Protein AF-A0A1G6CY45-F1 (afdb_monomer_lite)

Organism: NCBI:txid1159017

Radius of gyration: 20.52 Å; chains: 1; bounding box: 38×50×72 Å

Foldseek 3Di:
DVVVVVVVVVVVVPDPPPPQKKKFFPDWKWFWDWDDDPDIDIDTATFPFWADPVRDTHHDDGMDSDFPDADVVQLKTKHFLDDPDDPPVVVVVNVRDRTQTWHQDPVRDTDTDPGRMMMGRIDID

Secondary structure (DSSP, 8-state):
-HHHHHHHHHHTT---------EEE-S--EEEEEE-SSS-EEEEEE--EEE-TTS-EEPPPSEES--SEEEGGGTEEEEESS--S-HHHHHHHHTT---EEEEE-TTS-EEE---SEEEEEEEE-

pLDDT: mean 78.63, std 18.54, range [34.97, 96.69]

Sequence (125 aa):
MKIVLAALLTYSLLVPSIAYAKYCVAGKIEAVECSGFIIESCKFIRVDAVLDDNGNLYNAKECYSQVSDYKPELNRCWITTKSKGGGLLSWFTNVVTQPKFVHKNISGEYENIDANYITFPCRVE

Structure (mmCIF, N/CA/C/O backbone):
data_AF-A0A1G6CY45-F1
#
_entry.id   AF-A0A1G6CY45-F1
#
loop_
_atom_site.group_PDB
_atom_site.id
_atom_site.type_symbol
_atom_site.label_atom_id
_atom_site.label_alt_id
_atom_site.label_comp_id
_atom_site.label_asym_id
_atom_site.label_entity_id
_atom_site.label_seq_id
_atom_site.pdbx_PDB_ins_code
_atom_site.Cartn_x
_atom_site.Cartn_y
_atom_site.Cartn_z
_atom_site.occupancy
_atom_site.B_iso_or_equiv
_atom_site.auth_seq_id
_atom_site.auth_comp_id
_atom_site.auth_asym_id
_atom_site.auth_atom_id
_atom_site.pdbx_PDB_model_num
ATOM 1 N N . MET A 1 1 ? 5.667 -24.191 -52.569 1.00 52.62 1 MET A N 1
ATOM 2 C CA . MET A 1 1 ? 5.396 -24.499 -51.143 1.00 52.62 1 MET A CA 1
ATOM 3 C C . MET A 1 1 ? 6.520 -24.134 -50.159 1.00 52.62 1 MET A C 1
ATOM 5 O O . MET A 1 1 ? 6.253 -24.131 -48.970 1.00 52.62 1 MET A O 1
ATOM 9 N N . LYS A 1 2 ? 7.749 -23.792 -50.592 1.00 50.94 2 LYS A N 1
ATOM 10 C CA . LYS A 1 2 ? 8.844 -23.391 -49.675 1.00 50.94 2 LYS A CA 1
ATOM 11 C C . LYS A 1 2 ? 8.766 -21.931 -49.188 1.00 50.94 2 LYS A C 1
ATOM 13 O O . LYS A 1 2 ? 9.163 -21.641 -48.070 1.00 50.94 2 LYS A O 1
ATOM 18 N N . ILE A 1 3 ? 8.204 -21.032 -50.002 1.00 57.66 3 ILE A N 1
ATOM 19 C CA . ILE A 1 3 ? 8.137 -19.585 -49.711 1.00 57.66 3 ILE A CA 1
ATOM 20 C C . ILE A 1 3 ? 7.116 -19.271 -48.600 1.00 57.66 3 ILE A C 1
ATOM 22 O O . ILE A 1 3 ? 7.369 -18.430 -47.747 1.00 57.66 3 ILE A O 1
ATOM 26 N N . VAL A 1 4 ? 6.000 -20.009 -48.551 1.00 58.88 4 VAL A N 1
ATOM 27 C CA . VAL A 1 4 ? 4.959 -19.849 -47.515 1.00 58.88 4 VAL A CA 1
ATOM 28 C C . VAL A 1 4 ? 5.470 -20.281 -46.134 1.00 58.88 4 VAL A C 1
ATOM 30 O O . VAL A 1 4 ? 5.165 -19.637 -45.137 1.00 58.88 4 VAL A O 1
ATOM 33 N N . LEU A 1 5 ? 6.311 -21.323 -46.077 1.00 57.06 5 LEU A N 1
ATOM 34 C CA . LEU A 1 5 ? 6.922 -21.791 -44.829 1.00 57.06 5 LEU A CA 1
ATOM 35 C C . LEU A 1 5 ? 7.936 -20.775 -44.275 1.00 57.06 5 LEU A C 1
ATOM 37 O O . LEU A 1 5 ? 7.980 -20.541 -43.072 1.00 57.06 5 LEU A O 1
ATOM 41 N N . ALA A 1 6 ? 8.715 -20.141 -45.160 1.00 59.97 6 ALA A N 1
ATOM 42 C CA . ALA A 1 6 ? 9.692 -19.121 -44.780 1.00 59.97 6 ALA A CA 1
ATOM 43 C C . ALA A 1 6 ? 9.028 -17.840 -44.239 1.00 59.97 6 ALA A C 1
ATOM 45 O O . ALA A 1 6 ? 9.527 -17.254 -43.279 1.00 59.97 6 ALA A O 1
ATOM 46 N N . ALA A 1 7 ? 7.884 -17.439 -44.807 1.00 59.66 7 ALA A N 1
ATOM 47 C CA . ALA A 1 7 ? 7.112 -16.282 -44.344 1.00 59.66 7 ALA A CA 1
ATOM 48 C C . ALA A 1 7 ? 6.449 -16.506 -42.967 1.00 59.66 7 ALA A C 1
ATOM 50 O O . ALA A 1 7 ? 6.385 -15.592 -42.150 1.00 59.66 7 ALA A O 1
ATOM 51 N N . LEU A 1 8 ? 6.002 -17.732 -42.670 1.00 57.53 8 LEU A N 1
ATOM 52 C CA . LEU A 1 8 ? 5.431 -18.079 -41.360 1.00 57.53 8 LEU A CA 1
ATOM 53 C C . LEU A 1 8 ? 6.488 -18.154 -40.246 1.00 57.53 8 LEU A C 1
ATOM 55 O O . LEU A 1 8 ? 6.222 -17.726 -39.127 1.00 57.53 8 LEU A O 1
ATOM 59 N N . LEU A 1 9 ? 7.693 -18.643 -40.557 1.00 57.22 9 LEU A N 1
ATOM 60 C CA . LEU A 1 9 ? 8.815 -18.714 -39.608 1.00 57.22 9 LEU A CA 1
ATOM 61 C C . LEU A 1 9 ? 9.406 -17.343 -39.253 1.00 57.22 9 LEU A C 1
ATOM 63 O O . LEU A 1 9 ? 9.995 -17.184 -38.189 1.00 57.22 9 LEU A O 1
ATOM 67 N N . THR A 1 10 ? 9.263 -16.353 -40.136 1.00 58.19 10 THR A N 1
ATOM 68 C CA . THR A 1 10 ? 9.744 -14.986 -39.888 1.00 58.19 10 THR A CA 1
ATOM 69 C C . THR A 1 10 ? 8.755 -14.161 -39.065 1.00 58.19 10 THR A C 1
ATOM 71 O O . THR A 1 10 ? 9.183 -13.298 -38.303 1.00 58.19 10 THR A O 1
ATOM 74 N N . TYR A 1 11 ? 7.453 -14.457 -39.137 1.00 57.91 11 TYR A N 1
ATOM 75 C CA . TYR A 1 11 ? 6.430 -13.764 -38.346 1.00 57.91 11 TYR A CA 1
ATOM 76 C C . TYR A 1 11 ? 6.481 -14.120 -36.848 1.00 57.91 11 TYR A C 1
ATOM 78 O O . TYR A 1 11 ? 6.262 -13.260 -35.999 1.00 57.91 11 TYR A O 1
ATOM 86 N N . SER A 1 12 ? 6.835 -15.360 -36.497 1.00 60.72 12 SER A N 1
ATOM 87 C CA . SER A 1 12 ? 6.916 -15.812 -35.099 1.00 60.72 12 SER A CA 1
ATOM 88 C C . SER A 1 12 ? 8.123 -15.267 -34.322 1.00 60.72 12 SER A C 1
ATOM 90 O O . SER A 1 12 ? 8.092 -15.262 -33.095 1.00 60.72 12 SER A O 1
ATOM 92 N N . LEU A 1 13 ? 9.157 -14.763 -35.004 1.00 61.53 13 LEU A N 1
ATOM 93 C CA . LEU A 1 13 ? 10.341 -14.157 -34.373 1.00 61.53 13 LEU A CA 1
ATOM 94 C C . LEU A 1 13 ? 10.174 -12.663 -34.053 1.00 61.53 13 LEU A C 1
ATOM 96 O O . LEU A 1 13 ? 11.027 -12.081 -33.389 1.00 61.53 13 LEU A O 1
ATOM 100 N N . LEU A 1 14 ? 9.091 -12.038 -34.523 1.00 61.34 14 LEU A N 1
ATOM 101 C CA . LEU A 1 14 ? 8.837 -10.602 -34.374 1.00 61.34 14 LEU A CA 1
ATOM 102 C C . LEU A 1 14 ? 7.813 -10.273 -33.285 1.00 61.34 14 LEU A C 1
ATOM 104 O O . LEU A 1 14 ? 7.448 -9.108 -33.150 1.00 61.34 14 LEU A O 1
ATOM 108 N N . VAL A 1 15 ? 7.343 -11.253 -32.507 1.00 69.69 15 VAL A N 1
ATOM 109 C CA . VAL A 1 15 ? 6.474 -10.966 -31.359 1.00 69.69 15 VAL A CA 1
ATOM 110 C C . VAL A 1 15 ?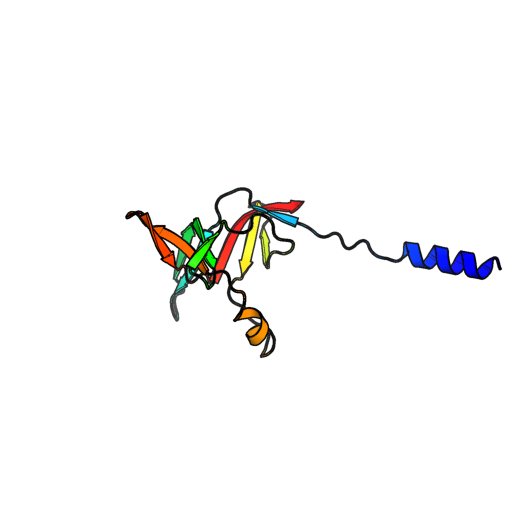 7.370 -10.537 -30.193 1.00 69.69 15 VAL A C 1
ATOM 112 O O . VAL A 1 15 ? 8.057 -11.391 -29.628 1.00 69.69 15 VAL A O 1
ATOM 115 N N . PRO A 1 16 ? 7.415 -9.244 -29.818 1.00 65.00 16 PRO A N 1
ATOM 116 C CA . PRO A 1 16 ? 8.177 -8.832 -28.653 1.00 65.00 16 PRO A CA 1
ATOM 117 C C . PRO A 1 16 ? 7.586 -9.521 -27.422 1.00 65.00 16 PRO A C 1
ATOM 119 O O . PRO A 1 16 ? 6.397 -9.387 -27.127 1.00 65.00 16 PRO A O 1
ATOM 122 N N . SER A 1 17 ? 8.417 -10.263 -26.693 1.00 63.50 17 SER A N 1
ATOM 123 C CA . SER A 1 17 ? 8.077 -10.730 -25.356 1.00 63.50 17 SER A CA 1
ATOM 124 C C . SER A 1 17 ? 7.910 -9.498 -24.471 1.00 63.50 17 SER A C 1
ATOM 126 O O . SER A 1 17 ? 8.894 -8.869 -24.081 1.00 63.50 17 SER A O 1
ATOM 128 N N . ILE A 1 18 ? 6.664 -9.118 -24.199 1.00 63.16 18 ILE A N 1
ATOM 129 C CA . ILE A 1 18 ? 6.358 -8.070 -23.230 1.00 63.16 18 ILE A CA 1
ATOM 130 C C . ILE A 1 18 ? 6.801 -8.627 -21.874 1.00 63.16 18 ILE A C 1
ATOM 132 O O . ILE A 1 18 ? 6.153 -9.515 -21.322 1.00 63.16 18 ILE A O 1
ATOM 136 N N . ALA A 1 19 ? 7.952 -8.177 -21.375 1.00 63.88 19 ALA A N 1
ATOM 137 C CA . ALA A 1 19 ? 8.397 -8.524 -20.036 1.00 63.88 19 ALA A CA 1
ATOM 138 C C . ALA A 1 19 ? 7.457 -7.825 -19.045 1.00 63.88 19 ALA A C 1
ATOM 140 O O . ALA A 1 19 ? 7.496 -6.605 -18.888 1.00 63.88 19 ALA A O 1
ATOM 141 N N . TYR A 1 20 ? 6.563 -8.595 -18.428 1.00 70.31 20 TYR A N 1
ATOM 142 C CA . TYR A 1 20 ? 5.715 -8.103 -17.352 1.00 70.31 20 TYR A CA 1
ATOM 143 C C . TYR A 1 20 ? 6.529 -8.116 -16.063 1.00 70.31 20 TYR A C 1
ATOM 145 O O . TYR A 1 20 ? 6.817 -9.185 -15.539 1.00 70.31 20 TYR A O 1
ATOM 153 N N . ALA A 1 21 ? 6.888 -6.936 -15.563 1.00 80.44 21 ALA A N 1
ATOM 154 C CA . ALA A 1 21 ? 7.473 -6.805 -14.237 1.00 80.44 21 ALA A CA 1
ATOM 155 C C . ALA A 1 21 ? 6.381 -7.000 -13.179 1.00 80.44 21 ALA A C 1
ATOM 157 O O . ALA A 1 21 ? 5.305 -6.398 -13.265 1.00 80.44 21 ALA A O 1
ATOM 158 N N . LYS A 1 22 ? 6.646 -7.833 -12.175 1.00 88.88 22 LYS A N 1
ATOM 159 C CA . LYS A 1 22 ? 5.744 -8.033 -11.041 1.00 88.88 22 LYS A CA 1
ATOM 160 C C . LYS A 1 22 ? 6.356 -7.399 -9.798 1.00 88.88 22 LYS A C 1
ATOM 162 O O . LYS A 1 22 ? 7.490 -7.671 -9.434 1.00 88.88 22 LYS A O 1
ATOM 167 N N . TYR A 1 23 ? 5.591 -6.548 -9.133 1.00 91.12 23 TYR A N 1
ATOM 168 C CA . TYR A 1 23 ? 6.009 -5.814 -7.945 1.00 91.12 23 TYR A CA 1
ATOM 169 C C . TYR A 1 23 ? 5.362 -6.450 -6.724 1.00 91.12 23 TYR A C 1
ATOM 171 O O . TYR A 1 23 ? 4.171 -6.249 -6.474 1.00 91.12 23 TYR A O 1
ATOM 179 N N . CYS A 1 24 ? 6.128 -7.240 -5.981 1.00 93.31 24 CYS A N 1
ATOM 180 C CA . CYS A 1 24 ? 5.645 -7.929 -4.792 1.00 93.31 24 CYS A CA 1
ATOM 181 C C . CYS A 1 24 ? 6.049 -7.186 -3.520 1.00 93.31 24 CYS A C 1
ATOM 183 O O . CYS A 1 24 ? 7.198 -6.779 -3.355 1.00 93.31 24 CYS A O 1
ATOM 185 N N . VAL A 1 25 ? 5.086 -7.006 -2.625 1.00 94.56 25 VAL A N 1
ATOM 186 C CA . VAL A 1 25 ? 5.209 -6.391 -1.308 1.00 94.56 25 VAL A CA 1
ATOM 187 C C . VAL A 1 25 ? 6.206 -7.196 -0.477 1.00 94.56 25 VAL A C 1
ATOM 189 O O . VAL A 1 25 ? 6.062 -8.399 -0.291 1.00 94.56 25 VAL A O 1
ATOM 192 N N . ALA A 1 26 ? 7.225 -6.517 0.039 1.00 95.62 26 ALA A N 1
ATOM 193 C CA . ALA A 1 26 ? 8.274 -7.094 0.877 1.00 95.62 26 ALA A CA 1
ATOM 194 C C . ALA A 1 26 ? 8.217 -6.592 2.330 1.00 95.62 26 ALA A C 1
ATOM 196 O O . ALA A 1 26 ? 9.088 -6.914 3.136 1.00 95.62 26 ALA A O 1
ATOM 197 N N . GLY A 1 27 ? 7.218 -5.775 2.667 1.00 94.25 27 GLY A N 1
ATOM 198 C CA . GLY A 1 27 ? 7.073 -5.162 3.981 1.00 94.25 27 GLY A CA 1
ATOM 199 C C . GLY A 1 27 ? 5.669 -4.619 4.218 1.00 94.25 27 GLY A C 1
ATOM 200 O O . GLY A 1 27 ? 4.715 -5.001 3.550 1.00 94.25 27 GLY A O 1
ATOM 201 N N . LYS A 1 28 ? 5.535 -3.719 5.192 1.00 94.75 28 LYS A N 1
ATOM 202 C CA . LYS A 1 28 ? 4.240 -3.109 5.515 1.00 94.75 28 LYS A CA 1
ATOM 203 C C . LYS A 1 28 ? 3.771 -2.208 4.373 1.00 94.75 28 LYS A C 1
ATOM 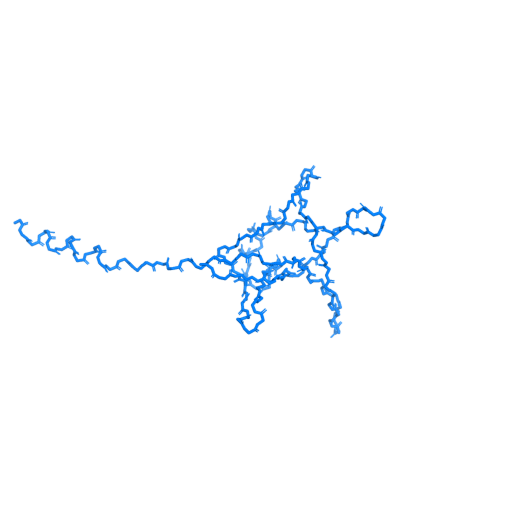205 O O . LYS A 1 28 ? 4.572 -1.475 3.793 1.00 94.75 28 LYS A O 1
ATOM 210 N N . ILE A 1 29 ? 2.470 -2.251 4.102 1.00 94.62 29 ILE A N 1
ATOM 211 C CA . ILE A 1 29 ? 1.806 -1.320 3.193 1.00 94.62 29 ILE A CA 1
ATOM 212 C C . ILE A 1 29 ? 1.367 -0.103 4.001 1.00 94.62 29 ILE A C 1
ATOM 214 O O . ILE A 1 29 ? 0.767 -0.229 5.069 1.00 94.62 29 ILE A O 1
ATOM 218 N N . GLU A 1 30 ? 1.677 1.078 3.488 1.00 96.06 30 GLU A N 1
ATOM 219 C CA . GLU A 1 30 ? 1.317 2.359 4.080 1.00 96.06 30 GLU A CA 1
ATOM 220 C C . GLU A 1 30 ? 0.474 3.146 3.081 1.00 96.06 30 GLU A C 1
ATOM 222 O O . GLU A 1 30 ? 0.810 3.248 1.905 1.00 96.06 30 GLU A O 1
ATOM 227 N N . ALA A 1 31 ? -0.633 3.700 3.542 1.00 92.81 31 ALA A N 1
ATOM 228 C CA . ALA A 1 31 ? -1.440 4.655 2.813 1.00 92.81 31 ALA A CA 1
ATOM 229 C C . ALA A 1 31 ? -0.975 6.067 3.159 1.00 92.81 31 ALA A C 1
ATOM 231 O O . ALA A 1 31 ? -0.688 6.366 4.319 1.00 92.81 31 ALA A O 1
ATOM 232 N N . VAL A 1 32 ? -0.927 6.938 2.157 1.00 90.94 32 VAL A N 1
ATOM 233 C CA . VAL A 1 32 ? -0.675 8.359 2.369 1.00 90.94 32 VAL A CA 1
ATOM 234 C C . VAL A 1 32 ? -1.952 9.127 2.129 1.00 90.94 32 VAL A C 1
ATOM 236 O O . VAL A 1 32 ? -2.488 9.140 1.021 1.00 90.94 32 VAL A O 1
ATOM 239 N N . GLU A 1 33 ? -2.421 9.769 3.184 1.00 88.81 33 GLU A N 1
ATOM 240 C CA . GLU A 1 33 ? -3.575 10.653 3.166 1.00 88.81 33 GLU A CA 1
ATOM 241 C C . GLU A 1 33 ? -3.059 12.083 3.311 1.00 88.81 33 GLU A C 1
ATOM 243 O O . GLU A 1 33 ? -2.411 12.424 4.305 1.00 88.81 33 GLU A O 1
ATOM 248 N N . CYS A 1 34 ? -3.302 12.901 2.290 1.00 86.00 34 CYS A N 1
ATOM 249 C CA . CYS A 1 34 ? -2.888 14.298 2.263 1.00 86.00 34 CYS A CA 1
ATOM 250 C C . CYS A 1 34 ? -4.112 15.205 2.393 1.00 86.00 34 CYS A C 1
ATOM 252 O O . CYS A 1 34 ? -5.111 15.016 1.699 1.00 86.00 34 CYS A O 1
ATOM 254 N N . SER A 1 35 ? -4.021 16.204 3.268 1.00 82.25 35 SER A N 1
ATOM 255 C CA . SER A 1 35 ? -5.080 17.179 3.537 1.00 82.25 35 SER A CA 1
ATOM 256 C C . SER A 1 35 ? -4.530 18.609 3.501 1.00 82.25 35 SER A C 1
ATOM 258 O O . SER A 1 35 ? -3.369 18.841 3.838 1.00 82.25 35 SER A O 1
ATOM 260 N N . GLY A 1 36 ? -5.361 19.569 3.080 1.00 73.12 36 GLY A N 1
ATOM 261 C CA . GLY A 1 36 ? -5.014 20.995 3.002 1.00 73.12 36 GLY A CA 1
ATOM 262 C C . GLY A 1 36 ? -5.257 21.609 1.618 1.00 73.12 36 GLY A C 1
ATOM 263 O O . GLY A 1 36 ? -5.145 20.932 0.602 1.00 73.12 36 GLY A O 1
ATOM 264 N N . PHE A 1 37 ? -5.613 22.899 1.578 1.00 54.84 37 PHE A N 1
ATOM 265 C CA . PHE A 1 37 ? -5.932 23.632 0.337 1.00 54.84 37 PHE A CA 1
ATOM 266 C C . PHE A 1 37 ? -4.831 24.624 -0.103 1.00 54.84 37 PHE A C 1
ATOM 268 O O . PHE A 1 37 ? -4.936 25.221 -1.165 1.00 54.84 37 PHE A O 1
ATOM 275 N N . ILE A 1 38 ? -3.754 24.797 0.678 1.00 65.56 38 ILE A N 1
ATOM 276 C CA . ILE A 1 38 ? -2.620 25.696 0.350 1.00 65.56 38 ILE A CA 1
ATOM 277 C C . ILE A 1 38 ? -1.294 25.139 0.893 1.00 65.56 38 ILE A C 1
ATOM 279 O O . ILE A 1 38 ? -0.275 25.181 0.210 1.00 65.56 38 ILE A O 1
ATOM 283 N N . ILE A 1 39 ? -1.308 24.584 2.107 1.00 70.25 39 ILE A N 1
ATOM 284 C CA . ILE A 1 39 ? -0.191 23.831 2.688 1.00 70.25 39 ILE A CA 1
ATOM 285 C C . ILE A 1 39 ? -0.664 22.384 2.796 1.00 70.25 39 ILE A C 1
ATOM 287 O O . ILE A 1 39 ? -1.590 22.097 3.555 1.00 70.25 39 ILE A O 1
ATOM 291 N N . GLU A 1 40 ? -0.085 21.500 1.988 1.00 78.44 40 GLU A N 1
ATOM 292 C CA . GLU A 1 40 ? -0.436 20.079 1.966 1.00 78.44 40 GLU A CA 1
ATOM 293 C C . GLU A 1 40 ? 0.283 19.369 3.124 1.00 78.44 40 GLU A C 1
ATOM 295 O O . GLU A 1 40 ? 1.512 19.355 3.194 1.00 78.44 40 GLU A O 1
ATOM 300 N N . SER A 1 41 ? -0.489 18.812 4.058 1.00 84.56 41 SER A N 1
ATOM 301 C CA . SER A 1 41 ? 0.014 17.964 5.139 1.00 84.56 41 SER A CA 1
ATOM 302 C C . SER A 1 41 ? -0.356 16.518 4.848 1.00 84.56 41 SER A C 1
ATOM 304 O O . SER A 1 41 ? -1.538 16.192 4.708 1.00 84.56 41 SER A O 1
ATOM 306 N N . CYS A 1 42 ? 0.652 15.656 4.751 1.00 89.12 42 CYS A N 1
ATOM 307 C CA . CYS A 1 42 ? 0.481 14.239 4.461 1.00 89.12 42 CYS A CA 1
ATOM 308 C C . CYS A 1 42 ? 0.823 13.396 5.688 1.00 89.12 42 CYS A C 1
ATOM 310 O O . CYS A 1 42 ? 1.882 13.567 6.295 1.00 89.12 42 CYS A O 1
ATOM 312 N N . LYS A 1 43 ? -0.052 12.447 6.019 1.00 91.06 43 LYS A N 1
ATOM 313 C CA . LYS A 1 43 ? 0.188 11.426 7.043 1.00 91.06 43 LYS A CA 1
ATOM 314 C C . LYS A 1 43 ? 0.358 10.059 6.390 1.00 91.06 43 LYS A C 1
ATOM 316 O O . LYS A 1 43 ? -0.345 9.728 5.437 1.00 91.06 43 LYS A O 1
ATOM 321 N N . PHE A 1 44 ? 1.283 9.272 6.930 1.00 92.94 44 PHE A N 1
ATOM 322 C CA . PHE A 1 44 ? 1.482 7.872 6.565 1.00 92.94 44 PHE A CA 1
ATOM 323 C C . PHE A 1 44 ? 0.736 7.005 7.579 1.00 92.94 44 PHE A C 1
ATOM 325 O O . PHE A 1 44 ? 0.986 7.102 8.779 1.00 92.94 44 PHE A O 1
ATOM 332 N N . ILE A 1 45 ? -0.190 6.179 7.103 1.00 95.00 45 ILE A N 1
ATOM 333 C CA . ILE A 1 45 ? -1.014 5.294 7.929 1.00 95.00 45 ILE A CA 1
ATOM 334 C C . ILE A 1 45 ? -0.767 3.858 7.481 1.00 95.00 45 ILE A C 1
ATOM 336 O O . ILE A 1 45 ? -0.803 3.564 6.289 1.00 95.00 45 ILE A O 1
ATOM 340 N N . ARG A 1 46 ? -0.535 2.938 8.419 1.00 95.06 46 ARG A N 1
ATOM 341 C CA . ARG A 1 46 ? -0.390 1.516 8.084 1.00 95.06 46 ARG A CA 1
ATOM 342 C C . ARG A 1 46 ? -1.725 0.960 7.589 1.00 95.06 46 ARG A C 1
ATOM 344 O O . ARG A 1 46 ? -2.732 1.073 8.277 1.00 95.06 46 ARG A O 1
ATOM 351 N N . VAL A 1 47 ? -1.709 0.296 6.441 1.00 94.38 47 VAL A N 1
ATOM 352 C CA . VAL A 1 47 ? -2.852 -0.474 5.945 1.00 94.38 47 VAL A CA 1
ATOM 353 C C . VAL A 1 47 ? -2.835 -1.842 6.615 1.00 94.38 47 VAL A C 1
ATOM 355 O O . VAL A 1 47 ? -1.864 -2.586 6.474 1.00 94.38 47 VAL A O 1
ATOM 358 N N . ASP A 1 48 ? -3.901 -2.174 7.337 1.00 94.69 48 ASP A N 1
ATOM 359 C CA . ASP A 1 48 ? -4.061 -3.480 7.983 1.00 94.69 48 ASP A CA 1
ATOM 360 C C . ASP A 1 48 ? -4.944 -4.427 7.165 1.00 94.69 48 ASP A C 1
ATOM 362 O O . ASP A 1 48 ? -4.715 -5.634 7.177 1.00 94.69 48 ASP A O 1
ATOM 366 N N . ALA A 1 49 ? -5.938 -3.895 6.449 1.00 93.38 49 ALA A N 1
ATOM 367 C CA . ALA A 1 49 ? -6.832 -4.679 5.603 1.00 93.38 49 ALA A CA 1
ATOM 368 C C . ALA A 1 49 ? -7.484 -3.822 4.504 1.00 93.38 49 ALA A C 1
ATOM 370 O O . ALA A 1 49 ? -7.328 -2.599 4.447 1.00 93.38 49 ALA A O 1
ATOM 371 N N . VAL A 1 50 ? -8.226 -4.494 3.629 1.00 90.38 50 VAL A N 1
ATOM 372 C CA . VAL A 1 50 ? -9.128 -3.921 2.632 1.00 90.38 50 VAL A CA 1
ATOM 373 C C . VAL A 1 50 ? -10.545 -4.388 2.943 1.00 90.38 50 VAL A C 1
ATOM 375 O O . VAL A 1 50 ? -10.767 -5.580 3.140 1.00 90.38 50 VAL A O 1
ATOM 378 N N . LEU A 1 51 ? -11.495 -3.462 2.963 1.00 89.81 51 LEU A N 1
ATOM 379 C CA . LEU A 1 51 ? -12.917 -3.736 3.114 1.00 89.81 51 LEU A CA 1
ATOM 380 C C . LEU A 1 51 ? -13.575 -3.852 1.729 1.00 89.81 51 LEU A C 1
ATOM 382 O O . LEU A 1 51 ? -13.363 -2.992 0.869 1.00 89.81 51 LEU A O 1
ATOM 386 N N . ASP A 1 52 ? -14.366 -4.899 1.499 1.00 85.31 52 ASP A N 1
ATOM 387 C CA . ASP A 1 52 ? -15.225 -4.979 0.312 1.00 85.31 52 ASP A CA 1
ATOM 388 C C . ASP A 1 52 ? -16.536 -4.186 0.496 1.00 85.31 52 ASP A C 1
ATOM 390 O O . ASP A 1 52 ? -16.791 -3.562 1.530 1.00 85.31 52 ASP A O 1
ATOM 394 N N . ASP A 1 53 ? -17.393 -4.190 -0.524 1.00 83.69 53 ASP A N 1
ATOM 395 C CA . ASP A 1 53 ? -18.702 -3.530 -0.458 1.00 83.69 53 ASP A CA 1
ATOM 396 C C . ASP A 1 53 ? -19.718 -4.239 0.450 1.00 83.69 53 ASP A C 1
ATOM 398 O O . ASP A 1 53 ? -20.718 -3.633 0.827 1.00 83.69 53 ASP A O 1
ATOM 402 N N . ASN A 1 54 ? -19.444 -5.483 0.850 1.00 87.25 54 ASN A N 1
ATOM 403 C CA . ASN A 1 54 ? -20.272 -6.262 1.769 1.00 87.25 54 ASN A CA 1
ATOM 404 C C . ASN A 1 54 ? -19.820 -6.123 3.237 1.00 87.25 54 ASN A C 1
ATOM 406 O O . ASN A 1 54 ? -20.453 -6.695 4.123 1.00 87.25 54 ASN A O 1
ATOM 410 N N . GLY A 1 55 ? -18.735 -5.389 3.507 1.00 86.50 55 GLY A N 1
ATOM 411 C CA . GLY A 1 55 ? -18.155 -5.239 4.842 1.00 86.50 55 GLY A CA 1
ATOM 412 C C . GLY A 1 55 ? -17.203 -6.366 5.263 1.00 86.50 55 GLY A C 1
ATOM 413 O O . GLY A 1 55 ? -16.812 -6.427 6.428 1.00 86.50 55 GLY A O 1
ATOM 414 N N . ASN A 1 56 ? -16.808 -7.253 4.350 1.00 90.56 56 ASN A N 1
ATOM 415 C CA . ASN A 1 56 ? -15.808 -8.282 4.612 1.00 90.56 56 ASN A CA 1
ATOM 416 C C . ASN A 1 56 ? -14.396 -7.697 4.538 1.00 90.56 56 ASN A C 1
ATOM 418 O O . ASN A 1 56 ? -14.082 -6.877 3.672 1.00 90.56 56 ASN A O 1
ATOM 422 N N . LEU A 1 57 ? -13.526 -8.173 5.427 1.00 91.69 57 LEU A N 1
ATOM 423 C CA . LEU A 1 57 ? -12.120 -7.791 5.474 1.00 91.69 57 LEU A CA 1
ATOM 424 C C . LEU A 1 57 ? -11.259 -8.791 4.707 1.00 91.69 57 LEU A C 1
ATOM 426 O O . LEU A 1 57 ? -11.350 -10.002 4.911 1.00 91.69 57 LEU A O 1
ATOM 430 N N . TYR A 1 58 ? -10.360 -8.259 3.889 1.00 88.62 58 TYR A N 1
ATOM 431 C CA . TYR A 1 58 ? -9.373 -9.010 3.130 1.00 88.62 58 TYR A CA 1
ATOM 432 C C . TYR A 1 58 ? -7.977 -8.459 3.368 1.00 88.62 58 TYR A C 1
ATOM 434 O O . TYR A 1 58 ? -7.783 -7.272 3.640 1.00 88.62 58 TYR A O 1
ATOM 442 N N . ASN A 1 59 ? -6.980 -9.320 3.194 1.00 88.06 59 ASN A N 1
ATOM 443 C CA . ASN A 1 59 ? -5.605 -8.858 3.109 1.00 88.06 59 ASN A CA 1
ATOM 444 C C . ASN A 1 59 ? -5.428 -8.021 1.840 1.00 88.06 59 ASN A C 1
ATOM 446 O O . ASN A 1 59 ? -5.956 -8.351 0.773 1.00 88.06 59 ASN A O 1
ATOM 450 N N . ALA A 1 60 ? -4.659 -6.941 1.957 1.00 87.25 60 ALA A N 1
ATOM 451 C CA . ALA A 1 60 ? -4.250 -6.171 0.796 1.00 87.25 60 ALA A CA 1
ATOM 452 C C . ALA A 1 60 ? -3.451 -7.060 -0.170 1.00 87.25 60 ALA A C 1
ATOM 454 O O . ALA A 1 60 ? -2.714 -7.955 0.244 1.00 87.25 60 ALA A O 1
ATOM 455 N N . LYS A 1 61 ? -3.600 -6.810 -1.474 1.00 85.62 61 LYS A N 1
ATOM 456 C CA . LYS A 1 61 ? -2.921 -7.592 -2.508 1.00 85.62 61 LYS A CA 1
ATOM 457 C C . LYS A 1 61 ? -1.403 -7.515 -2.315 1.00 85.62 61 LYS A C 1
ATOM 459 O O . LYS A 1 61 ? -0.846 -6.430 -2.158 1.00 85.62 61 LYS A O 1
ATOM 464 N N . GLU A 1 62 ? -0.741 -8.665 -2.368 1.00 87.44 62 GLU A N 1
ATOM 465 C CA . GLU A 1 62 ? 0.701 -8.753 -2.118 1.00 87.44 62 GLU A CA 1
ATOM 466 C C . GLU A 1 62 ? 1.543 -8.528 -3.370 1.00 87.44 62 GLU A C 1
ATOM 468 O O . GLU A 1 62 ? 2.701 -8.161 -3.253 1.00 87.44 62 GLU A O 1
ATOM 473 N N . CYS A 1 63 ? 0.999 -8.711 -4.574 1.00 87.94 63 CYS A N 1
ATOM 474 C CA . CYS A 1 63 ? 1.751 -8.485 -5.805 1.00 87.94 63 CYS A CA 1
ATOM 475 C C . CYS A 1 63 ? 0.936 -7.745 -6.857 1.00 87.94 63 CYS A C 1
ATOM 477 O O . CYS A 1 63 ? -0.226 -8.063 -7.120 1.00 87.94 63 CYS A O 1
ATOM 479 N N . TYR A 1 64 ? 1.584 -6.804 -7.528 1.00 86.69 64 TYR A N 1
ATOM 480 C CA . TYR A 1 64 ? 0.980 -5.942 -8.529 1.00 86.69 64 TYR A CA 1
ATOM 481 C C . TYR A 1 64 ? 1.730 -6.096 -9.845 1.00 86.69 64 TYR A C 1
ATOM 483 O O . TYR A 1 64 ? 2.953 -6.099 -9.871 1.00 86.69 64 TYR A O 1
ATOM 491 N N . SER A 1 65 ? 1.004 -6.229 -10.951 1.00 85.19 65 SER A N 1
ATOM 492 C CA . SER A 1 65 ? 1.606 -6.264 -12.290 1.00 85.19 65 SER A CA 1
ATOM 493 C C . SER A 1 65 ? 2.080 -4.886 -12.753 1.00 85.19 65 SER A C 1
ATOM 495 O O . SER A 1 65 ? 2.793 -4.780 -13.741 1.00 85.19 65 SER A O 1
ATOM 497 N N . GLN A 1 66 ? 1.615 -3.825 -12.090 1.00 83.81 66 GLN A N 1
ATOM 498 C CA . GLN A 1 66 ? 1.936 -2.438 -12.399 1.00 83.81 66 GLN A CA 1
ATOM 499 C C . GLN A 1 66 ? 1.916 -1.615 -11.111 1.00 83.81 66 GLN A C 1
ATOM 501 O O . GLN A 1 66 ? 1.075 -1.838 -10.237 1.00 83.81 66 GLN A O 1
ATOM 506 N N . VAL A 1 67 ? 2.828 -0.652 -11.025 1.00 86.88 67 VAL A N 1
ATOM 507 C CA . VAL A 1 67 ? 2.881 0.376 -9.982 1.00 86.88 67 VAL A CA 1
ATOM 508 C C . VAL A 1 67 ? 2.962 1.742 -10.656 1.00 86.88 67 VAL A C 1
ATOM 510 O O . VAL A 1 67 ? 3.438 1.849 -11.784 1.00 86.88 67 VAL A O 1
ATOM 513 N N . SER A 1 68 ? 2.462 2.781 -9.995 1.00 87.62 68 SER A N 1
ATOM 514 C CA . SER A 1 68 ? 2.488 4.150 -10.518 1.00 87.62 68 SER A CA 1
ATOM 515 C C . SER A 1 68 ? 3.895 4.745 -10.503 1.00 87.62 68 SER A C 1
ATOM 517 O O . SER A 1 68 ? 4.228 5.538 -11.375 1.00 87.62 68 SER A O 1
ATOM 519 N N . ASP A 1 69 ? 4.713 4.364 -9.520 1.00 90.50 69 ASP A N 1
ATOM 520 C CA . ASP A 1 69 ? 6.120 4.756 -9.423 1.00 90.50 69 ASP A CA 1
ATOM 521 C C . ASP A 1 69 ? 6.916 3.673 -8.679 1.00 90.50 69 ASP A C 1
ATOM 523 O O . ASP A 1 69 ? 6.387 2.978 -7.802 1.00 90.50 69 ASP A O 1
ATOM 527 N N . TYR A 1 70 ? 8.192 3.537 -9.027 1.00 92.81 70 TYR A N 1
ATOM 528 C CA . TYR A 1 70 ? 9.142 2.630 -8.390 1.00 92.81 70 TYR A CA 1
ATOM 529 C C . TYR A 1 70 ? 10.467 3.364 -8.176 1.00 92.81 70 TYR A C 1
ATOM 531 O O . TYR A 1 70 ? 11.059 3.876 -9.126 1.00 92.81 70 TYR A O 1
ATOM 539 N N . LYS A 1 71 ? 10.935 3.400 -6.925 1.00 94.56 71 LYS A N 1
ATOM 540 C CA . LYS A 1 71 ? 12.223 3.986 -6.533 1.00 94.56 71 LYS A CA 1
ATOM 541 C C . LYS A 1 71 ? 13.211 2.866 -6.208 1.00 94.56 71 LYS A C 1
ATOM 543 O O . LYS A 1 71 ? 13.165 2.350 -5.084 1.00 94.56 71 LYS A O 1
ATOM 548 N N . PRO A 1 72 ? 14.072 2.450 -7.158 1.00 92.38 72 PRO A N 1
ATOM 549 C CA . PRO A 1 72 ? 15.007 1.345 -6.948 1.00 92.38 72 PRO A CA 1
ATOM 550 C C . PRO A 1 72 ? 15.984 1.601 -5.797 1.00 92.38 72 PRO A C 1
ATOM 552 O O . PRO A 1 72 ? 16.306 0.685 -5.049 1.00 92.38 72 PRO A O 1
ATOM 555 N N . GLU A 1 73 ? 16.393 2.848 -5.582 1.00 94.69 73 GLU A N 1
ATOM 556 C CA . GLU A 1 73 ? 17.281 3.255 -4.494 1.00 94.69 73 GLU A CA 1
ATOM 557 C C . GLU A 1 73 ? 16.675 3.044 -3.096 1.00 94.69 73 GLU A C 1
ATOM 559 O O . GLU A 1 73 ? 17.410 2.849 -2.129 1.00 94.69 73 GLU A O 1
ATOM 564 N N . LEU A 1 74 ? 15.341 3.022 -2.988 1.00 93.56 74 LEU A N 1
ATOM 565 C CA . LEU A 1 74 ? 14.611 2.742 -1.747 1.00 93.56 74 LEU A CA 1
ATOM 566 C C . LEU A 1 74 ? 13.965 1.348 -1.737 1.00 93.56 74 LEU A C 1
ATOM 568 O O . LEU A 1 74 ? 13.334 0.987 -0.744 1.00 93.56 74 LEU A O 1
ATOM 572 N N . ASN A 1 75 ? 14.083 0.588 -2.835 1.00 94.62 75 ASN A N 1
ATOM 573 C CA . ASN A 1 75 ? 13.312 -0.630 -3.108 1.00 94.62 75 ASN A CA 1
ATOM 574 C C . ASN A 1 75 ? 11.830 -0.458 -2.758 1.00 94.62 75 ASN A C 1
ATOM 576 O O . ASN A 1 75 ? 11.249 -1.255 -2.018 1.00 94.62 75 ASN A O 1
ATOM 580 N N . ARG A 1 76 ? 11.233 0.643 -3.218 1.00 95.94 76 ARG A N 1
ATOM 581 C CA . ARG A 1 76 ? 9.900 1.054 -2.782 1.00 95.94 76 ARG A CA 1
ATOM 582 C C . ARG A 1 76 ? 8.997 1.334 -3.972 1.00 95.94 76 ARG A C 1
ATOM 584 O O . ARG A 1 76 ? 9.441 1.849 -4.994 1.00 95.94 76 ARG A O 1
ATOM 591 N N . CYS A 1 77 ? 7.735 0.960 -3.832 1.00 93.75 77 CYS A N 1
ATOM 592 C CA . CYS A 1 77 ? 6.710 1.074 -4.855 1.00 93.75 77 CYS A CA 1
ATOM 593 C C . CYS A 1 77 ? 5.587 1.997 -4.385 1.00 93.75 77 CYS A C 1
ATOM 595 O O . CYS A 1 77 ? 5.312 2.094 -3.185 1.00 93.75 77 CYS A O 1
ATOM 597 N N . TRP A 1 78 ? 4.928 2.650 -5.339 1.00 93.19 78 TRP A N 1
ATOM 598 C CA . TRP A 1 78 ? 3.770 3.510 -5.116 1.00 93.19 78 TRP A CA 1
ATOM 599 C C . TRP A 1 78 ? 2.652 3.145 -6.077 1.00 93.19 78 TR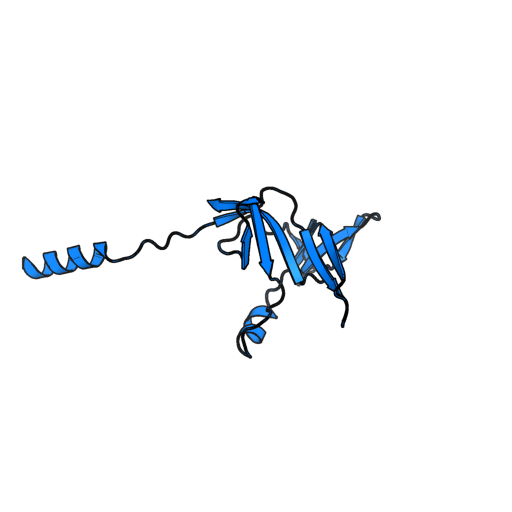P A C 1
ATOM 601 O O . TRP A 1 78 ? 2.883 2.948 -7.267 1.00 93.19 78 TRP A O 1
ATOM 611 N N . ILE A 1 79 ? 1.425 3.099 -5.572 1.00 88.44 79 ILE A N 1
ATOM 612 C CA . ILE A 1 79 ? 0.220 2.917 -6.378 1.00 88.44 79 ILE A CA 1
ATOM 613 C C . ILE A 1 79 ? -0.719 4.058 -6.041 1.00 88.44 79 ILE A C 1
ATOM 615 O O . ILE A 1 79 ? -1.180 4.189 -4.906 1.00 88.44 79 ILE A O 1
ATOM 619 N N . THR A 1 80 ? -0.991 4.903 -7.028 1.00 85.44 80 THR A N 1
ATOM 620 C CA . THR A 1 80 ? -1.959 5.979 -6.883 1.00 85.44 80 THR A CA 1
ATOM 621 C C . THR A 1 80 ? -3.355 5.382 -6.769 1.00 85.44 80 THR A C 1
ATOM 623 O O . THR A 1 80 ? -3.811 4.668 -7.657 1.00 85.44 80 THR A O 1
ATOM 626 N N . THR A 1 81 ? -4.041 5.682 -5.671 1.00 79.25 81 THR A N 1
ATOM 627 C CA . THR A 1 81 ? -5.408 5.211 -5.432 1.00 79.25 81 THR A CA 1
ATOM 628 C C . THR A 1 81 ? -6.418 6.173 -6.048 1.00 79.25 81 THR A C 1
ATOM 630 O O . THR A 1 81 ? -7.423 5.722 -6.581 1.00 79.25 81 THR A O 1
ATOM 633 N N . LYS A 1 82 ? -6.128 7.484 -6.071 1.00 71.31 82 LYS A N 1
ATOM 634 C CA . LYS A 1 82 ? -6.976 8.533 -6.670 1.00 71.31 82 LYS A CA 1
ATOM 635 C C . LYS A 1 82 ? -6.428 8.986 -8.030 1.00 71.31 82 LYS A C 1
ATOM 637 O O . LYS A 1 82 ? -5.330 9.524 -8.095 1.00 71.31 82 LYS A O 1
ATOM 642 N N . SER A 1 83 ? -7.181 8.830 -9.122 1.00 56.16 83 SER A N 1
ATOM 643 C CA . SER A 1 83 ? -6.736 9.260 -10.461 1.00 56.16 83 SER A CA 1
ATOM 644 C C . SER A 1 83 ? -6.479 10.778 -10.508 1.00 56.16 83 SER A C 1
ATOM 646 O O . SER A 1 83 ? -7.409 11.574 -10.618 1.00 56.16 83 SER A O 1
ATOM 648 N N . LYS A 1 84 ? -5.211 11.201 -10.429 1.00 45.66 84 LYS A N 1
ATOM 649 C CA . LYS A 1 84 ? -4.786 12.572 -10.745 1.00 45.66 84 LYS A CA 1
ATOM 650 C C . LYS A 1 84 ? -4.491 12.652 -12.251 1.00 45.66 84 LYS A C 1
ATOM 652 O O . LYS A 1 84 ? -3.346 12.536 -12.659 1.00 45.66 84 LYS A O 1
ATOM 657 N N . GLY A 1 85 ? -5.528 12.835 -13.071 1.00 42.06 85 GLY A N 1
ATOM 658 C CA . GLY A 1 85 ? -5.391 13.202 -14.489 1.00 42.06 85 GLY A CA 1
ATOM 659 C C . GLY A 1 85 ? -5.684 12.079 -15.487 1.00 42.06 85 GLY A C 1
ATOM 660 O O . GLY A 1 85 ? -4.846 11.224 -15.748 1.00 42.06 85 GLY A O 1
ATOM 661 N N . GLY A 1 86 ? -6.875 12.115 -16.090 1.00 35.97 86 GLY A N 1
ATOM 662 C CA . GLY A 1 86 ? -7.252 11.172 -17.145 1.00 35.97 86 GLY A CA 1
ATOM 663 C C . GLY A 1 86 ? -8.633 11.390 -17.769 1.00 35.97 86 GLY A C 1
ATOM 664 O O . GLY A 1 86 ? -9.260 10.419 -18.170 1.00 35.97 86 GLY A O 1
ATOM 665 N N . GLY A 1 87 ? -9.126 12.633 -17.851 1.00 40.56 87 GLY A N 1
ATOM 666 C CA . GLY A 1 87 ? -10.394 12.958 -18.525 1.00 40.56 87 GLY A CA 1
ATOM 667 C C . GLY A 1 87 ? -11.644 12.230 -17.990 1.00 40.56 87 GLY A C 1
ATOM 668 O O . GLY A 1 87 ? -11.596 11.434 -17.058 1.00 40.56 87 GLY A O 1
ATOM 669 N N . LEU A 1 88 ? -12.798 12.503 -18.607 1.00 40.47 88 LEU A N 1
ATOM 670 C CA . LEU A 1 88 ? -14.107 11.922 -18.252 1.00 40.47 88 LEU A CA 1
ATOM 671 C C . LEU A 1 88 ? -14.155 10.378 -18.297 1.00 40.47 88 LEU A C 1
ATOM 673 O O . LEU A 1 88 ? -15.047 9.780 -17.702 1.00 40.47 88 LEU A O 1
ATOM 677 N N . LEU A 1 89 ? -13.196 9.724 -18.963 1.00 39.72 89 LEU A N 1
ATOM 678 C CA . LEU A 1 89 ? -13.128 8.264 -19.081 1.00 39.72 89 LEU A CA 1
ATOM 679 C C . LEU A 1 89 ? -12.493 7.584 -17.854 1.00 39.72 89 LEU A C 1
ATOM 681 O O . LEU A 1 89 ? -12.931 6.494 -17.495 1.00 39.72 89 LEU A O 1
ATOM 685 N N . SER A 1 90 ? -11.530 8.215 -17.160 1.00 40.09 90 SER A N 1
ATOM 686 C CA . SER A 1 90 ? -10.924 7.630 -15.947 1.00 40.09 90 SER A CA 1
ATOM 687 C C . SER A 1 90 ? -11.807 7.753 -14.701 1.00 40.09 90 SER A C 1
ATOM 689 O O . SER A 1 90 ? -11.601 7.025 -13.729 1.00 40.09 90 SER A O 1
ATOM 691 N N . TRP A 1 91 ? -12.811 8.635 -14.731 1.00 36.06 91 TRP A N 1
ATOM 692 C CA . TRP A 1 91 ? -13.866 8.720 -13.718 1.00 36.06 91 TRP A CA 1
ATOM 693 C C . TRP A 1 91 ? -14.668 7.417 -13.679 1.00 36.06 91 TRP A C 1
ATOM 695 O O . TRP A 1 91 ? -14.844 6.828 -12.616 1.00 36.06 91 TRP A O 1
ATOM 705 N N . PHE A 1 92 ? -15.176 6.952 -14.825 1.00 34.97 92 PHE A N 1
ATOM 706 C CA . PHE A 1 92 ? -16.184 5.884 -14.849 1.00 34.97 92 PHE A CA 1
ATOM 707 C C . PHE A 1 92 ? -15.630 4.498 -14.507 1.00 34.97 92 PHE A C 1
ATOM 709 O O . PHE A 1 92 ? -16.358 3.683 -13.949 1.00 34.97 92 PHE A O 1
ATOM 716 N N . THR A 1 93 ? -14.349 4.232 -14.766 1.00 39.25 93 THR A N 1
ATOM 717 C CA . THR A 1 93 ? -13.729 2.939 -14.433 1.00 39.25 93 THR A CA 1
ATOM 718 C C . THR A 1 93 ? -13.190 2.863 -13.002 1.00 39.25 93 THR A C 1
ATOM 720 O O . THR A 1 93 ? -12.975 1.763 -12.510 1.00 39.25 93 THR A O 1
ATOM 723 N N . ASN A 1 94 ? -12.972 3.996 -12.318 1.00 41.72 94 ASN A N 1
ATOM 724 C CA . ASN A 1 94 ? -12.361 4.019 -10.978 1.00 41.72 94 ASN A CA 1
ATOM 725 C C . ASN A 1 94 ? -13.364 4.075 -9.817 1.00 41.72 94 ASN A C 1
ATOM 727 O O . ASN A 1 94 ? -13.011 3.687 -8.708 1.00 41.72 94 ASN A O 1
ATOM 731 N N . VAL A 1 95 ? -14.605 4.518 -10.043 1.00 37.56 95 VAL A N 1
ATOM 732 C CA . VAL A 1 95 ? -15.618 4.641 -8.970 1.00 37.56 95 VAL A CA 1
ATOM 733 C C . VAL A 1 95 ? -16.087 3.274 -8.443 1.00 37.56 95 VAL A C 1
ATOM 735 O O . VAL A 1 95 ? -16.592 3.191 -7.331 1.00 37.56 95 VAL A O 1
ATOM 738 N N . VAL A 1 96 ? -15.881 2.192 -9.201 1.00 40.94 96 VAL A N 1
ATOM 739 C CA . VAL A 1 96 ? -16.409 0.854 -8.872 1.00 40.94 96 VAL A CA 1
ATOM 740 C C . VAL A 1 96 ? -15.364 -0.073 -8.222 1.00 40.94 96 VAL A C 1
ATOM 742 O O . VAL A 1 96 ? -15.731 -1.113 -7.692 1.00 40.94 96 VAL A O 1
ATOM 745 N N . THR A 1 97 ? -14.067 0.266 -8.207 1.00 53.12 97 THR A N 1
ATOM 746 C CA . THR A 1 97 ? -13.019 -0.678 -7.746 1.00 53.12 97 THR A CA 1
ATOM 747 C C . THR A 1 97 ? -11.865 -0.042 -6.967 1.00 53.12 97 THR A C 1
ATOM 749 O O . THR A 1 97 ? -10.757 -0.582 -6.971 1.00 53.12 97 THR A O 1
ATOM 752 N N . GLN A 1 98 ? -12.065 1.100 -6.305 1.00 62.41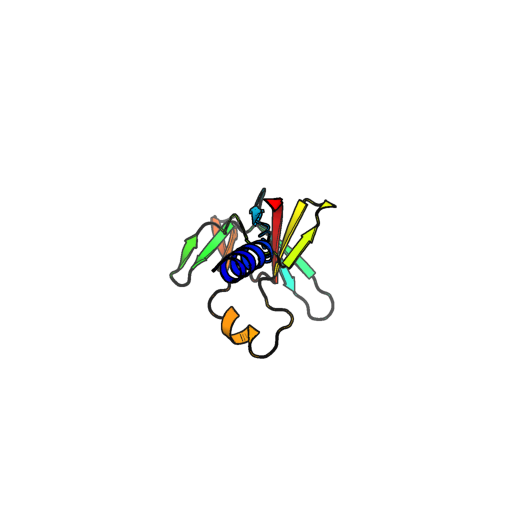 98 GLN A N 1
ATOM 753 C CA . GLN A 1 98 ? -11.069 1.576 -5.339 1.00 62.41 98 GLN A CA 1
ATOM 754 C C . GLN A 1 98 ? -11.171 0.734 -4.056 1.00 62.41 98 GLN A C 1
ATOM 756 O O . GLN A 1 98 ? -12.226 0.735 -3.420 1.00 62.41 98 GLN A O 1
ATOM 761 N N . PRO A 1 99 ? -10.111 0.002 -3.661 1.00 72.94 99 PRO A N 1
ATOM 762 C CA . PRO A 1 99 ? -10.137 -0.776 -2.429 1.00 72.94 99 PRO A CA 1
ATOM 763 C C . PRO A 1 99 ? -10.330 0.162 -1.232 1.00 72.94 99 PRO A C 1
ATOM 765 O O . PRO A 1 99 ? -9.611 1.157 -1.108 1.00 72.94 99 PRO A O 1
ATOM 768 N N . LYS A 1 100 ? -11.270 -0.150 -0.335 1.00 87.81 100 LYS A N 1
ATOM 769 C CA . LYS A 1 100 ? -11.453 0.604 0.912 1.00 87.81 100 LYS A CA 1
ATOM 770 C C . LYS A 1 100 ? -10.398 0.153 1.916 1.00 87.81 100 LYS A C 1
ATOM 772 O O . LYS A 1 100 ? -10.580 -0.835 2.621 1.00 87.81 100 LYS A O 1
ATOM 777 N N . PHE A 1 101 ? -9.257 0.829 1.936 1.00 91.25 101 PHE A N 1
ATOM 778 C CA . PHE A 1 101 ? -8.185 0.518 2.879 1.00 91.25 101 PHE A CA 1
ATOM 779 C C . PHE A 1 101 ? -8.589 0.899 4.303 1.00 91.25 101 PHE A C 1
ATOM 781 O O . PHE A 1 101 ? -9.156 1.969 4.525 1.00 91.25 101 PHE A O 1
ATOM 788 N N . VAL A 1 102 ? -8.260 0.037 5.263 1.00 94.00 102 VAL A N 1
ATOM 789 C CA . VAL A 1 102 ? -8.544 0.260 6.682 1.00 94.00 102 VAL A CA 1
ATOM 790 C C . VAL A 1 102 ? -7.303 0.057 7.549 1.00 94.00 102 VAL A C 1
ATOM 792 O O . VAL A 1 102 ? -6.435 -0.769 7.247 1.00 94.00 102 VAL A O 1
ATOM 795 N N . HIS A 1 103 ? -7.235 0.804 8.649 1.00 95.69 103 HIS A N 1
ATOM 796 C CA . HIS A 1 103 ? -6.237 0.670 9.711 1.00 95.69 103 HIS A CA 1
ATOM 797 C C . HIS A 1 103 ? -6.922 0.257 11.013 1.00 95.69 103 HIS A C 1
ATOM 799 O O . HIS A 1 103 ? -8.034 0.694 11.289 1.00 95.69 103 HIS A O 1
ATOM 805 N N . LYS A 1 104 ? -6.264 -0.572 11.823 1.00 95.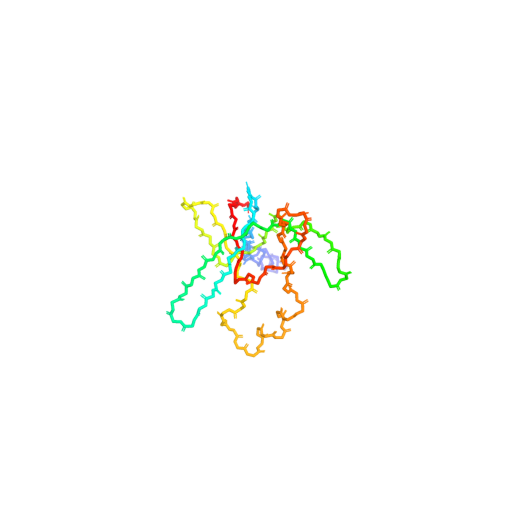19 104 LYS A N 1
ATOM 806 C CA . LYS A 1 104 ? -6.750 -0.966 13.144 1.00 95.19 104 LYS A CA 1
ATOM 807 C C . LYS A 1 104 ? -6.229 -0.004 14.215 1.00 95.19 104 LYS A C 1
ATOM 809 O O . LYS A 1 104 ? -5.026 0.018 14.477 1.00 95.19 104 LYS A O 1
ATOM 814 N N . ASN A 1 105 ? -7.126 0.750 14.846 1.00 94.25 105 ASN A N 1
ATOM 815 C CA . ASN A 1 105 ? -6.792 1.721 15.887 1.00 94.25 105 ASN A CA 1
ATOM 816 C C . ASN A 1 105 ? -6.358 1.051 17.210 1.00 94.25 105 ASN A C 1
ATOM 818 O O . ASN A 1 105 ? -6.358 -0.175 17.354 1.00 94.25 105 ASN A O 1
ATOM 822 N N . ILE A 1 106 ? -5.997 1.866 18.207 1.00 95.25 106 ILE A N 1
ATOM 823 C CA . ILE A 1 106 ? -5.549 1.386 19.529 1.00 95.25 106 ILE A CA 1
ATOM 824 C C . ILE A 1 106 ? -6.628 0.619 20.307 1.00 95.25 106 ILE A C 1
ATOM 826 O O . ILE A 1 106 ? -6.292 -0.231 21.128 1.00 95.25 106 ILE A O 1
ATOM 830 N N . SER A 1 107 ? -7.905 0.890 20.032 1.00 95.25 107 SER A N 1
ATOM 831 C CA . SER A 1 107 ? -9.058 0.189 20.613 1.00 95.25 107 SER A CA 1
ATOM 832 C C . SER A 1 107 ? -9.342 -1.140 19.906 1.00 95.25 107 SER A C 1
ATOM 834 O O . SER A 1 107 ? -10.154 -1.934 20.374 1.00 95.25 107 SER A O 1
ATOM 836 N N . GLY A 1 108 ? -8.658 -1.407 18.790 1.00 94.38 108 GLY A N 1
ATOM 837 C CA . GLY A 1 108 ? -8.831 -2.602 17.980 1.00 94.38 108 GLY A CA 1
ATOM 838 C C . GLY A 1 108 ? -9.929 -2.499 16.918 1.00 94.38 108 GLY A C 1
ATOM 839 O O . GLY A 1 108 ? -10.250 -3.517 16.306 1.00 94.38 108 GLY A O 1
ATOM 840 N N . GLU A 1 109 ? -10.480 -1.312 16.679 1.00 94.88 109 GLU A N 1
ATOM 841 C CA . GLU A 1 109 ? -11.505 -1.062 15.663 1.00 94.88 109 GLU A CA 1
ATOM 842 C C . GLU A 1 109 ? -10.867 -0.679 14.323 1.00 94.88 109 GLU A C 1
ATOM 844 O O . GLU A 1 109 ? -9.770 -0.118 14.285 1.00 94.88 109 GLU A O 1
ATOM 849 N N . TYR A 1 110 ? -11.542 -1.000 13.218 1.00 94.25 110 TYR A N 1
ATOM 850 C CA . TYR A 1 110 ? -11.078 -0.652 11.875 1.00 94.25 110 TYR A CA 1
ATOM 851 C C . TYR A 1 110 ? -11.615 0.713 11.443 1.00 94.25 110 TYR A C 1
ATOM 853 O O . TYR A 1 110 ? -12.824 0.933 11.419 1.00 94.25 110 TYR A O 1
ATOM 861 N N . GLU A 1 111 ? -10.708 1.600 11.046 1.00 94.12 111 GLU A N 1
ATOM 862 C CA . GLU A 1 111 ? -10.996 2.942 10.543 1.00 94.12 111 GLU A CA 1
ATOM 863 C C . GLU A 1 111 ? -10.640 3.041 9.057 1.00 94.12 111 GLU A C 1
ATOM 865 O O . GLU A 1 111 ? -9.588 2.560 8.626 1.00 94.12 111 GLU A O 1
ATOM 870 N N . ASN A 1 112 ? -11.514 3.674 8.270 1.00 92.38 112 ASN A N 1
ATOM 871 C CA . ASN A 1 112 ? -11.291 3.897 6.841 1.00 92.38 112 ASN A CA 1
ATOM 872 C C . ASN A 1 112 ? -10.158 4.899 6.609 1.00 92.38 112 ASN A C 1
ATOM 874 O O . ASN A 1 112 ? -10.087 5.933 7.273 1.00 92.38 112 ASN A O 1
ATOM 878 N N . ILE A 1 113 ? -9.325 4.621 5.609 1.00 90.75 113 ILE A N 1
ATOM 879 C CA . ILE A 1 113 ? -8.239 5.502 5.188 1.00 90.75 113 ILE A CA 1
ATOM 880 C C . ILE A 1 113 ? -8.604 6.137 3.848 1.00 90.75 113 ILE A C 1
ATOM 882 O O . ILE A 1 113 ? -8.770 5.433 2.849 1.00 90.75 113 ILE A O 1
ATOM 886 N N . ASP A 1 114 ? -8.655 7.468 3.790 1.00 88.75 114 ASP A N 1
ATOM 887 C CA . ASP A 1 114 ? -8.876 8.198 2.536 1.00 88.75 114 ASP A CA 1
ATOM 888 C C . ASP A 1 114 ? -7.561 8.387 1.755 1.00 88.75 114 ASP A C 1
ATOM 890 O O . ASP A 1 114 ? -7.067 9.492 1.524 1.00 88.75 114 ASP A O 1
ATOM 894 N N . ALA A 1 115 ? -6.945 7.267 1.378 1.00 87.31 115 ALA A N 1
ATOM 895 C CA . ALA A 1 115 ? -5.618 7.245 0.775 1.00 87.31 115 ALA A CA 1
ATOM 896 C C . ALA A 1 115 ? -5.589 7.977 -0.579 1.00 87.31 115 ALA A C 1
ATOM 898 O O . ALA A 1 115 ? -6.406 7.707 -1.462 1.00 87.31 115 ALA A O 1
ATOM 899 N N . ASN A 1 116 ? -4.598 8.845 -0.791 1.00 86.00 116 ASN A N 1
ATOM 900 C CA . ASN A 1 116 ? -4.257 9.421 -2.097 1.00 86.00 116 ASN A CA 1
ATOM 901 C C . ASN A 1 116 ? -3.398 8.454 -2.930 1.00 86.00 116 ASN A C 1
ATOM 903 O O . ASN A 1 116 ? -3.507 8.407 -4.160 1.00 86.00 116 ASN A O 1
ATOM 907 N N . TYR A 1 117 ? -2.541 7.696 -2.248 1.00 89.00 117 TYR A N 1
ATOM 908 C CA . TYR A 1 117 ? -1.768 6.584 -2.786 1.00 89.00 117 TYR A CA 1
ATOM 909 C C . TYR A 1 117 ? -1.410 5.603 -1.665 1.00 89.00 117 TYR A C 1
ATOM 911 O O . TYR A 1 117 ? -1.413 5.965 -0.488 1.00 89.00 117 TYR A O 1
ATOM 919 N N . ILE A 1 118 ? -1.065 4.372 -2.036 1.00 92.81 118 ILE A N 1
ATOM 920 C CA . ILE A 1 118 ? -0.400 3.414 -1.149 1.00 92.81 118 ILE A CA 1
ATOM 921 C C . ILE A 1 118 ? 1.063 3.264 -1.552 1.00 92.81 118 ILE A C 1
ATOM 923 O O . ILE A 1 118 ? 1.427 3.438 -2.716 1.00 92.81 118 ILE A O 1
ATOM 927 N N . THR A 1 119 ? 1.910 2.935 -0.590 1.00 94.88 119 THR A N 1
ATOM 928 C CA . THR A 1 119 ? 3.333 2.709 -0.788 1.00 94.88 119 THR A CA 1
ATOM 929 C C . THR A 1 119 ? 3.830 1.564 0.081 1.00 94.88 119 THR A C 1
ATOM 931 O O . THR A 1 119 ? 3.337 1.339 1.184 1.00 94.88 119 THR A O 1
ATOM 934 N N . PHE A 1 120 ? 4.796 0.811 -0.431 1.00 95.62 120 PHE A N 1
ATOM 935 C CA . PHE A 1 120 ? 5.337 -0.360 0.247 1.00 95.62 120 PHE A CA 1
ATOM 936 C C . PHE A 1 120 ? 6.745 -0.681 -0.258 1.00 95.62 120 PHE A C 1
ATOM 938 O O . PHE A 1 120 ? 7.033 -0.463 -1.439 1.00 95.62 120 PHE A O 1
ATOM 945 N N . PRO A 1 121 ? 7.629 -1.225 0.598 1.00 96.69 121 PRO A N 1
ATOM 946 C CA . PRO A 1 121 ? 8.839 -1.888 0.133 1.00 96.69 121 PRO A CA 1
ATOM 947 C C . PRO A 1 121 ? 8.461 -3.016 -0.826 1.00 96.69 121 PRO A C 1
ATOM 949 O O . PRO A 1 121 ? 7.538 -3.779 -0.531 1.00 96.69 121 PRO A O 1
ATOM 952 N N . CYS A 1 122 ? 9.149 -3.135 -1.955 1.00 94.88 122 CYS A N 1
ATOM 953 C CA . CYS A 1 122 ? 8.813 -4.101 -2.990 1.00 94.88 122 CYS A CA 1
ATOM 954 C C . CYS A 1 122 ? 10.041 -4.776 -3.601 1.00 94.88 122 CYS A C 1
ATOM 956 O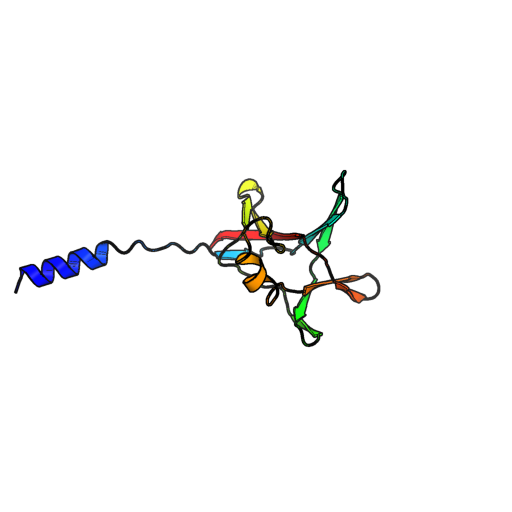 O . CYS A 1 122 ? 11.142 -4.229 -3.605 1.00 94.88 122 CYS A O 1
ATOM 958 N N . ARG A 1 123 ? 9.825 -5.980 -4.131 1.00 94.38 123 ARG A N 1
ATOM 959 C CA . ARG A 1 123 ? 10.758 -6.704 -4.998 1.00 94.38 123 ARG A CA 1
ATOM 960 C C . ARG A 1 123 ? 10.171 -6.772 -6.398 1.00 94.38 123 ARG A C 1
ATOM 962 O O . ARG A 1 123 ? 8.968 -6.988 -6.541 1.00 94.38 123 ARG A O 1
ATOM 969 N N . VAL A 1 124 ? 11.026 -6.573 -7.394 1.00 90.25 124 VAL A N 1
ATOM 970 C CA . VAL A 1 124 ? 10.670 -6.725 -8.804 1.00 90.25 124 VAL A CA 1
ATOM 971 C C . VAL A 1 124 ? 11.040 -8.143 -9.227 1.00 90.25 124 VAL A C 1
ATOM 973 O O . VAL A 1 124 ? 12.201 -8.530 -9.091 1.00 90.25 124 VAL A O 1
ATOM 976 N N . GLU A 1 125 ? 10.046 -8.900 -9.680 1.00 84.75 125 GLU A N 1
ATOM 977 C CA . GLU A 1 125 ? 10.162 -10.255 -10.239 1.00 84.75 125 GLU A CA 1
ATOM 978 C C . GLU A 1 125 ? 9.919 -10.246 -11.750 1.00 84.75 125 GLU A C 1
ATOM 980 O O . GLU A 1 125 ? 9.037 -9.471 -12.206 1.00 84.75 125 GLU A O 1
#